Protein AF-0000000085159527 (afdb_homodimer)

Structure (mmCIF, N/CA/C/O backbone):
data_AF-0000000085159527-model_v1
#
loop_
_entity.id
_entity.type
_entity.pdbx_description
1 polymer Antitoxin
#
loop_
_atom_site.group_PDB
_atom_site.id
_atom_site.type_symbol
_atom_site.label_atom_id
_atom_site.label_alt_id
_atom_site.label_comp_id
_atom_site.label_asym_id
_atom_site.label_entity_id
_atom_site.label_seq_id
_atom_site.pdbx_PDB_ins_code
_atom_site.Cartn_x
_atom_site.Cartn_y
_atom_site.Cartn_z
_atom_site.occupancy
_atom_site.B_iso_or_equiv
_atom_site.auth_seq_id
_atom_site.auth_comp_id
_atom_site.auth_asym_id
_atom_site.auth_atom_id
_atom_site.pdbx_PDB_model_num
ATOM 1 N N . MET A 1 1 ? 12.688 -4.641 10.062 1 70.38 1 MET A N 1
ATOM 2 C CA . MET A 1 1 ? 13.203 -4.75 8.703 1 70.38 1 MET A CA 1
ATOM 3 C C . MET A 1 1 ? 12.086 -5.102 7.723 1 70.38 1 MET A C 1
ATOM 5 O O . MET A 1 1 ? 11.117 -5.77 8.086 1 70.38 1 MET A O 1
ATOM 9 N N . PRO A 1 2 ? 12.141 -4.465 6.488 1 82.06 2 PRO A N 1
ATOM 10 C CA . PRO A 1 2 ? 11.07 -4.785 5.547 1 82.06 2 PRO A CA 1
ATOM 11 C C . PRO A 1 2 ? 11.078 -6.25 5.113 1 82.06 2 PRO A C 1
ATOM 13 O O . PRO A 1 2 ? 12.156 -6.848 4.977 1 82.06 2 PRO A O 1
ATOM 16 N N . THR A 1 3 ? 10.023 -6.906 5.113 1 95.38 3 THR A N 1
ATOM 17 C CA . THR A 1 3 ? 9.883 -8.273 4.629 1 95.38 3 THR A CA 1
ATOM 18 C C . THR A 1 3 ? 9.922 -8.312 3.105 1 95.38 3 THR A C 1
ATOM 20 O O . THR A 1 3 ? 9.117 -7.656 2.441 1 95.38 3 THR A O 1
ATOM 23 N N . ILE A 1 4 ? 10.93 -9.117 2.592 1 98.19 4 ILE A N 1
ATOM 24 C CA . ILE A 1 4 ? 11.109 -9.219 1.147 1 98.19 4 ILE A CA 1
ATOM 25 C C . ILE A 1 4 ? 10.906 -10.664 0.702 1 98.19 4 ILE A C 1
ATOM 27 O O . ILE A 1 4 ? 11.445 -11.594 1.311 1 98.19 4 ILE A O 1
ATOM 31 N N . ARG A 1 5 ? 10.148 -10.867 -0.394 1 98.25 5 ARG A N 1
ATOM 32 C CA . ARG A 1 5 ? 9.867 -12.188 -0.935 1 98.25 5 ARG A CA 1
ATOM 33 C C . ARG A 1 5 ? 9.883 -12.172 -2.459 1 98.25 5 ARG A C 1
ATOM 35 O O . ARG A 1 5 ? 9.484 -11.188 -3.08 1 98.25 5 ARG A O 1
ATOM 42 N N . PRO A 1 6 ? 10.297 -13.273 -3.086 1 98.5 6 PRO A N 1
ATOM 43 C CA . PRO A 1 6 ? 10.219 -13.336 -4.547 1 98.5 6 PRO A CA 1
ATOM 44 C C . PRO A 1 6 ? 8.789 -13.461 -5.062 1 98.5 6 PRO A C 1
ATOM 46 O O . PRO A 1 6 ? 7.906 -13.93 -4.34 1 98.5 6 PRO A O 1
ATOM 49 N N . SER A 1 7 ? 8.594 -13.023 -6.242 1 98.5 7 SER A N 1
ATOM 50 C CA . SER A 1 7 ? 7.273 -13.125 -6.863 1 98.5 7 SER A CA 1
ATOM 51 C C . SER A 1 7 ? 6.785 -14.57 -6.895 1 98.5 7 SER A C 1
ATOM 53 O O . SER A 1 7 ? 5.586 -14.82 -6.762 1 98.5 7 SER A O 1
ATOM 55 N N . ALA A 1 8 ? 7.715 -15.539 -7.102 1 98 8 ALA A N 1
ATOM 56 C CA . ALA A 1 8 ? 7.355 -16.953 -7.066 1 98 8 ALA A CA 1
ATOM 57 C C . ALA A 1 8 ? 6.754 -17.328 -5.715 1 98 8 ALA A C 1
ATOM 59 O O . ALA A 1 8 ? 5.812 -18.125 -5.648 1 98 8 ALA A O 1
ATOM 60 N N . ASP A 1 9 ? 7.254 -16.812 -4.738 1 98.19 9 ASP A N 1
ATOM 61 C CA . ASP A 1 9 ? 6.742 -17.109 -3.404 1 98.19 9 ASP A CA 1
ATOM 62 C C . ASP A 1 9 ? 5.312 -16.578 -3.238 1 98.19 9 ASP A C 1
ATOM 64 O O . ASP A 1 9 ? 4.465 -17.266 -2.654 1 98.19 9 ASP A O 1
ATOM 68 N N . LEU A 1 10 ? 4.969 -15.406 -3.713 1 98.12 10 LEU A N 1
ATOM 69 C CA . LEU A 1 10 ? 3.617 -14.859 -3.676 1 98.12 10 LEU A CA 1
ATOM 70 C C . LEU A 1 10 ? 2.645 -15.758 -4.43 1 98.12 10 LEU A C 1
ATOM 72 O O . LEU A 1 10 ? 1.532 -16.016 -3.959 1 98.12 10 LEU A O 1
ATOM 76 N N . ARG A 1 11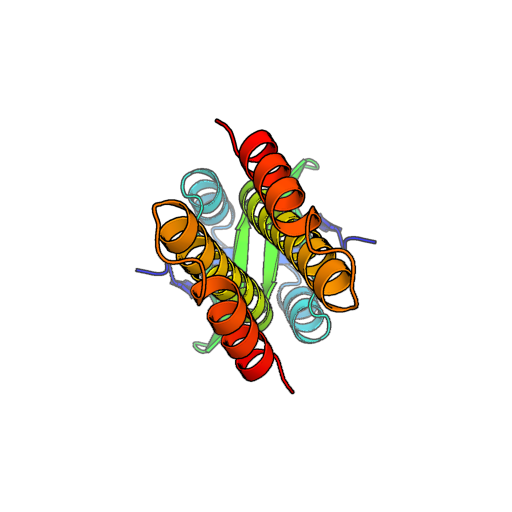 ? 3.168 -16.266 -5.539 1 96.88 11 ARG A N 1
ATOM 77 C CA . ARG A 1 11 ? 2.307 -17.078 -6.391 1 96.88 11 ARG A CA 1
ATOM 78 C C . ARG A 1 11 ? 2.07 -18.453 -5.773 1 96.88 11 ARG A C 1
ATOM 80 O O . ARG A 1 11 ? 0.952 -18.969 -5.805 1 96.88 11 ARG A O 1
ATOM 87 N N . ASN A 1 12 ? 3.062 -18.922 -5.098 1 97.19 12 ASN A N 1
ATOM 88 C CA . ASN A 1 12 ? 2.998 -20.297 -4.617 1 97.19 12 ASN A CA 1
ATOM 89 C C . ASN A 1 12 ? 2.58 -20.359 -3.15 1 97.19 12 ASN A C 1
ATOM 91 O O . ASN A 1 12 ? 2.104 -21.391 -2.678 1 97.19 12 ASN A O 1
ATOM 95 N N . ASN A 1 13 ? 2.779 -19.281 -2.441 1 97.81 13 ASN A N 1
ATOM 96 C CA . ASN A 1 13 ? 2.496 -19.25 -1.011 1 97.81 13 ASN A CA 1
ATOM 97 C C . ASN A 1 13 ? 1.629 -18.062 -0.63 1 97.81 13 ASN A C 1
ATOM 99 O O . ASN A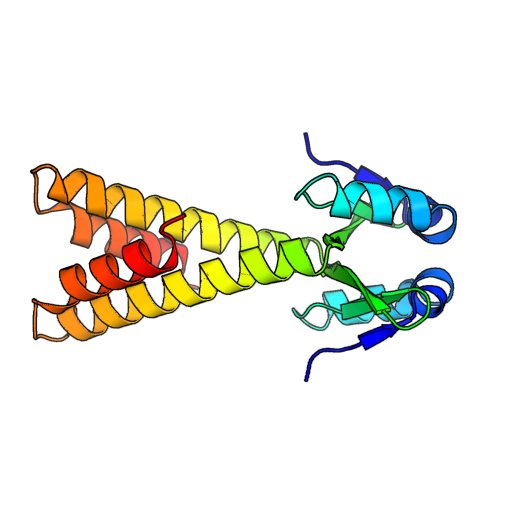 1 13 ? 1.896 -17.391 0.367 1 97.81 13 ASN A O 1
ATOM 103 N N . TYR A 1 14 ? 0.672 -17.812 -1.432 1 98.38 14 TYR A N 1
ATOM 104 C CA . TYR A 1 14 ? -0.224 -16.672 -1.252 1 98.38 14 TYR A CA 1
ATOM 105 C C . TYR A 1 14 ? -0.776 -16.625 0.168 1 98.38 14 TYR A C 1
ATOM 107 O O . TYR A 1 14 ? -0.786 -15.57 0.807 1 98.38 14 TYR A O 1
ATOM 115 N N . ASN A 1 15 ? -1.203 -17.703 0.698 1 98.12 15 ASN A N 1
ATOM 116 C CA . ASN A 1 15 ? -1.865 -17.766 1.996 1 98.12 15 ASN A CA 1
ATOM 117 C C . ASN A 1 15 ? -0.942 -17.297 3.117 1 98.12 15 ASN A C 1
ATOM 119 O O . ASN A 1 15 ? -1.373 -16.594 4.027 1 98.12 15 ASN A O 1
ATOM 123 N N . GLU A 1 16 ? 0.262 -17.75 3.055 1 97.94 16 GLU A N 1
ATOM 124 C CA . GLU A 1 16 ? 1.238 -17.359 4.066 1 97.94 16 GLU A CA 1
ATOM 125 C C . GLU A 1 16 ? 1.488 -15.852 4.035 1 97.94 16 GLU A C 1
ATOM 127 O O . GLU A 1 16 ? 1.533 -15.203 5.082 1 97.94 16 GLU A O 1
ATOM 132 N N . ILE A 1 17 ? 1.628 -15.312 2.883 1 97.94 17 ILE A N 1
ATOM 133 C CA . ILE A 1 17 ? 1.887 -13.883 2.711 1 97.94 17 ILE A CA 1
ATOM 134 C C . ILE A 1 17 ? 0.655 -13.086 3.127 1 97.94 17 ILE A C 1
ATOM 136 O O . ILE A 1 17 ? 0.773 -12.062 3.803 1 97.94 17 ILE A O 1
ATOM 140 N N . SER A 1 18 ? -0.494 -13.562 2.705 1 98.25 18 SER A N 1
ATOM 141 C CA . SER A 1 18 ? -1.749 -12.945 3.129 1 98.25 18 SER A CA 1
ATOM 142 C C . SER A 1 18 ? -1.859 -12.906 4.648 1 98.25 18 SER A C 1
ATOM 144 O O . SER A 1 18 ? -2.158 -11.859 5.227 1 98.25 18 SER A O 1
ATOM 146 N N . GLU A 1 19 ? -1.639 -14.047 5.32 1 97.81 19 GLU A N 1
ATOM 147 C CA . GLU A 1 19 ? -1.71 -14.125 6.777 1 97.81 19 GLU A CA 1
ATOM 148 C C . GLU A 1 19 ? -0.741 -13.141 7.43 1 97.81 19 GLU A C 1
ATOM 150 O O . GLU A 1 19 ? -1.089 -12.477 8.406 1 97.81 19 GLU A O 1
ATOM 155 N N . PHE A 1 20 ? 0.46 -13.117 6.887 1 97.69 20 PHE A N 1
ATOM 156 C CA . PHE A 1 20 ? 1.463 -12.18 7.383 1 97.69 20 PHE A CA 1
ATOM 157 C C . PHE A 1 20 ? 0.948 -10.75 7.324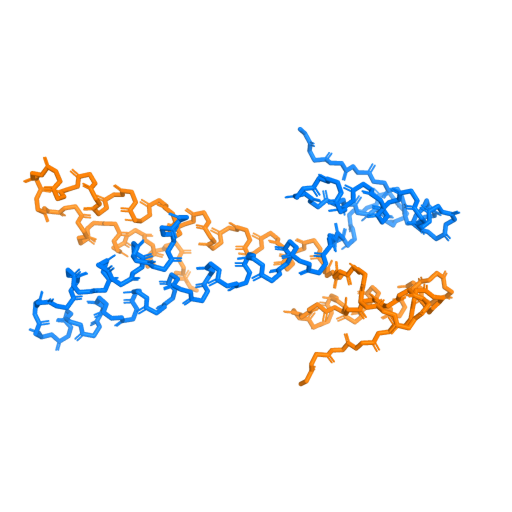 1 97.69 20 PHE A C 1
ATOM 159 O O . PHE A 1 20 ? 1.022 -10.016 8.312 1 97.69 20 PHE A O 1
ATOM 166 N N . CYS A 1 21 ? 0.376 -10.32 6.215 1 97.69 21 CYS A N 1
ATOM 167 C CA . CYS A 1 21 ? -0.091 -8.961 5.984 1 97.69 21 CYS A CA 1
ATOM 168 C C . CYS A 1 21 ? -1.235 -8.609 6.926 1 97.69 21 CYS A C 1
ATOM 170 O O . CYS A 1 21 ? -1.384 -7.449 7.324 1 97.69 21 CYS A O 1
ATOM 172 N N . HIS A 1 22 ? -2.02 -9.562 7.293 1 97.31 22 HIS A N 1
ATOM 173 C CA . HIS A 1 22 ? -3.145 -9.312 8.188 1 97.31 22 HIS A CA 1
ATOM 174 C C . HIS A 1 22 ? -2.699 -9.305 9.648 1 97.31 22 HIS A C 1
ATOM 176 O O . HIS A 1 22 ? -3.338 -8.68 10.492 1 97.31 22 HIS A O 1
ATOM 182 N N . THR A 1 23 ? -1.636 -10.094 9.836 1 96.75 23 THR A N 1
ATOM 183 C CA . THR A 1 23 ? -1.132 -10.188 11.203 1 96.75 23 THR A CA 1
ATOM 184 C C . THR A 1 23 ? -0.304 -8.953 11.562 1 96.75 23 THR A C 1
ATOM 186 O O . THR A 1 23 ? -0.428 -8.422 12.664 1 96.75 23 THR A O 1
ATOM 189 N N . TYR A 1 24 ? 0.506 -8.641 10.398 1 92.25 24 TYR A N 1
ATOM 190 C CA . TYR A 1 24 ? 1.39 -7.5 10.625 1 92.25 24 TYR A CA 1
ATOM 191 C C . TYR A 1 24 ? 0.99 -6.32 9.75 1 92.25 24 TYR A C 1
ATOM 193 O O . TYR A 1 24 ? 0.657 -6.496 8.57 1 92.25 24 TYR A O 1
ATOM 201 N N . ALA A 1 25 ? 0.732 -5.18 10.328 1 89.56 25 ALA A N 1
ATOM 202 C CA . ALA A 1 25 ? 0.348 -3.979 9.594 1 89.56 25 ALA A CA 1
ATOM 203 C C . ALA A 1 25 ? 1.54 -3.391 8.844 1 89.56 25 ALA A C 1
ATOM 205 O O . ALA A 1 25 ? 1.794 -2.186 8.914 1 89.56 25 ALA A O 1
ATOM 206 N N . GLU A 1 26 ? 2.266 -4.277 8.125 1 93.38 26 GLU A N 1
ATOM 207 C CA . GLU A 1 26 ? 3.443 -3.912 7.34 1 93.38 26 GLU A CA 1
ATOM 208 C C . GLU A 1 26 ? 3.379 -4.504 5.934 1 93.38 26 GLU A C 1
ATOM 210 O O . GLU A 1 26 ? 2.768 -5.555 5.727 1 93.38 26 GLU A O 1
ATOM 215 N N . PRO A 1 27 ? 4.047 -3.865 5.016 1 97.5 27 PRO A N 1
ATOM 216 C CA . PRO A 1 27 ? 4.047 -4.414 3.656 1 97.5 27 PRO A CA 1
ATOM 217 C C . PRO A 1 27 ? 5.07 -5.531 3.469 1 97.5 27 PRO A C 1
ATOM 219 O O . PRO A 1 27 ? 6.066 -5.59 4.199 1 97.5 27 PRO A O 1
ATOM 222 N N . VAL A 1 28 ? 4.754 -6.398 2.592 1 98.5 28 VAL A N 1
ATOM 223 C CA . VAL A 1 28 ? 5.723 -7.344 2.047 1 98.5 28 VAL A CA 1
ATOM 224 C C . VAL A 1 28 ? 6.172 -6.887 0.659 1 98.5 28 VAL A C 1
ATOM 226 O O . VAL A 1 28 ? 5.34 -6.617 -0.209 1 98.5 28 VAL A O 1
ATOM 229 N N . PHE A 1 29 ? 7.445 -6.793 0.497 1 98.81 29 PHE A N 1
ATOM 230 C CA . PHE A 1 29 ? 7.98 -6.387 -0.798 1 98.81 29 PHE A CA 1
ATOM 231 C C . PHE A 1 29 ? 8.281 -7.605 -1.665 1 98.81 29 PHE A C 1
ATOM 233 O O . PHE A 1 29 ? 8.969 -8.531 -1.229 1 98.81 29 PHE A O 1
ATOM 240 N N . ILE A 1 30 ? 7.801 -7.496 -2.816 1 98.81 30 ILE A N 1
ATOM 241 C CA . ILE A 1 30 ? 7.898 -8.625 -3.736 1 98.81 30 ILE A CA 1
ATOM 242 C C . ILE A 1 30 ? 8.93 -8.32 -4.82 1 98.81 30 ILE A C 1
ATOM 244 O O . ILE A 1 30 ? 8.906 -7.238 -5.418 1 98.81 30 ILE A O 1
ATOM 248 N N . THR A 1 31 ? 9.82 -9.25 -5.062 1 98.81 31 THR A N 1
ATOM 249 C CA . THR A 1 31 ? 10.805 -9.094 -6.125 1 98.81 31 THR A CA 1
ATOM 250 C C . THR A 1 31 ? 10.414 -9.922 -7.348 1 98.81 31 THR A C 1
ATOM 252 O O . THR A 1 31 ? 9.742 -10.945 -7.219 1 98.81 31 THR A O 1
ATOM 255 N N . LYS A 1 32 ? 10.812 -9.438 -8.461 1 98.12 32 LYS A N 1
ATOM 256 C CA . LYS A 1 32 ? 10.719 -10.148 -9.734 1 98.12 32 LYS A CA 1
ATOM 257 C C . LYS A 1 32 ? 12.086 -10.289 -10.391 1 98.12 32 LYS A C 1
ATOM 259 O O . LYS A 1 32 ? 12.766 -9.289 -10.625 1 98.12 32 LYS A O 1
ATOM 264 N N . ASN A 1 33 ? 12.406 -11.555 -10.539 1 96.69 33 ASN A N 1
ATOM 265 C CA . ASN A 1 33 ? 13.719 -11.828 -11.125 1 96.69 33 ASN A CA 1
ATOM 266 C C . ASN A 1 33 ? 14.828 -11.102 -10.375 1 96.69 33 ASN A C 1
ATOM 268 O O . ASN A 1 33 ? 15.719 -10.516 -10.992 1 96.69 33 ASN A O 1
ATOM 272 N N . GLY A 1 34 ? 14.625 -10.945 -9.031 1 96.81 34 GLY A N 1
ATOM 273 C CA . GLY A 1 34 ? 15.664 -10.414 -8.164 1 96.81 34 GLY A CA 1
ATOM 274 C C . GLY A 1 34 ? 15.586 -8.914 -7.984 1 96.81 34 GLY A C 1
ATOM 275 O O . GLY A 1 34 ? 16.375 -8.328 -7.242 1 96.81 34 GLY A O 1
ATOM 276 N N . GLN A 1 35 ? 14.648 -8.258 -8.656 1 97.88 35 GLN A N 1
ATOM 277 C CA . GLN A 1 35 ? 14.484 -6.812 -8.555 1 97.88 35 GLN A CA 1
ATOM 278 C C . GLN A 1 35 ? 13.164 -6.453 -7.887 1 97.88 35 GLN A C 1
ATOM 280 O O . GLN A 1 35 ? 12.148 -7.113 -8.117 1 97.88 35 GLN A O 1
ATOM 285 N N . GLY A 1 36 ? 13.164 -5.391 -7.109 1 98.62 36 GLY A N 1
ATOM 286 C CA . GLY A 1 36 ? 11.93 -4.93 -6.496 1 98.62 36 GLY A CA 1
ATOM 287 C C . GLY A 1 36 ? 10.82 -4.676 -7.5 1 98.62 36 GLY A C 1
ATOM 288 O O . GLY A 1 36 ? 11.062 -4.117 -8.57 1 98.62 36 GLY A O 1
ATOM 289 N N . ASP A 1 37 ? 9.648 -5.117 -7.117 1 98.69 37 ASP A N 1
ATOM 290 C CA . ASP A 1 37 ? 8.562 -5.008 -8.086 1 98.69 37 ASP A CA 1
ATOM 291 C C . ASP A 1 37 ? 7.305 -4.445 -7.43 1 98.69 37 ASP A C 1
ATOM 293 O O . ASP A 1 37 ? 6.953 -3.281 -7.641 1 98.69 37 ASP A O 1
ATOM 297 N N . LEU A 1 38 ? 6.707 -5.172 -6.477 1 98.75 38 LEU A N 1
ATOM 298 C CA . LEU A 1 38 ? 5.43 -4.781 -5.891 1 98.75 38 LEU A CA 1
ATOM 299 C C . LEU A 1 38 ? 5.531 -4.691 -4.375 1 98.75 38 LEU A C 1
ATOM 301 O O . LEU A 1 38 ? 6.441 -5.262 -3.771 1 98.75 38 LEU A O 1
ATOM 305 N N . ALA A 1 39 ? 4.707 -3.934 -3.77 1 98.69 39 ALA A N 1
ATOM 306 C CA . ALA A 1 39 ? 4.391 -3.939 -2.342 1 98.69 39 ALA A CA 1
ATOM 307 C C . ALA A 1 39 ? 2.992 -4.496 -2.092 1 98.69 39 ALA A C 1
ATOM 309 O O . ALA A 1 39 ? 2.037 -4.125 -2.773 1 98.69 39 ALA A O 1
ATOM 310 N N . VAL A 1 40 ? 2.943 -5.391 -1.138 1 98.62 40 VAL A N 1
ATOM 311 C CA . VAL A 1 40 ? 1.691 -6.07 -0.822 1 98.62 40 VAL A CA 1
ATOM 312 C C . VAL A 1 40 ? 1.371 -5.898 0.662 1 98.62 40 VAL A C 1
ATOM 314 O O . VAL A 1 40 ? 2.258 -6.008 1.512 1 98.62 40 VAL A O 1
ATOM 317 N N . MET A 1 41 ? 0.092 -5.574 0.917 1 98.31 41 MET A N 1
ATOM 318 C CA . MET A 1 41 ? -0.373 -5.438 2.295 1 98.31 41 MET A CA 1
ATOM 319 C C . MET A 1 41 ? -1.862 -5.746 2.4 1 98.31 41 MET A C 1
ATOM 321 O O . MET A 1 41 ? -2.549 -5.867 1.385 1 98.31 41 MET A O 1
ATOM 325 N N . SER A 1 42 ? -2.35 -5.879 3.598 1 98.62 42 SER A N 1
ATOM 326 C CA . SER A 1 42 ? -3.787 -6.09 3.725 1 98.62 42 SER A CA 1
ATOM 327 C C . SER A 1 42 ? -4.57 -4.867 3.258 1 98.62 42 SER A C 1
ATOM 329 O O . SER A 1 42 ? -4.082 -3.74 3.352 1 98.62 42 SER A O 1
ATOM 331 N N . ILE A 1 43 ? -5.723 -5.031 2.816 1 98.06 43 ILE A N 1
ATOM 332 C CA . ILE A 1 43 ? -6.59 -3.922 2.424 1 98.06 43 ILE A CA 1
ATOM 333 C C . ILE A 1 43 ? -6.832 -3.008 3.623 1 98.06 43 ILE A C 1
ATOM 335 O O . ILE A 1 43 ? -6.844 -1.782 3.484 1 98.06 43 ILE A O 1
ATOM 339 N N . GLU A 1 44 ? -6.973 -3.584 4.75 1 96.62 44 GLU A N 1
ATOM 340 C CA . GLU A 1 44 ? -7.188 -2.811 5.969 1 96.62 44 GLU A CA 1
ATOM 341 C C . GLU A 1 44 ? -6.023 -1.861 6.234 1 96.62 44 GLU A C 1
ATOM 343 O O . GLU A 1 44 ? -6.23 -0.688 6.555 1 96.62 44 GLU A O 1
ATOM 348 N N . THR A 1 45 ? -4.82 -2.402 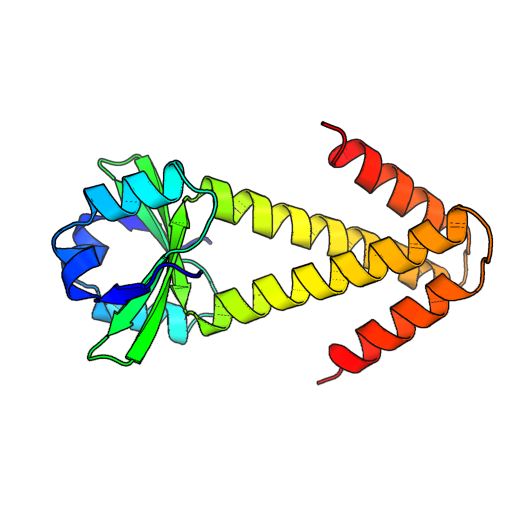6.094 1 96.31 45 THR A N 1
ATOM 349 C CA . THR A 1 45 ? -3.627 -1.59 6.309 1 96.31 45 THR A CA 1
ATOM 350 C C . THR A 1 45 ? -3.557 -0.451 5.297 1 96.31 45 THR A C 1
ATOM 352 O O . THR A 1 45 ? -3.262 0.69 5.656 1 96.31 45 THR A O 1
ATOM 355 N N . TYR A 1 46 ? -3.869 -0.785 4.078 1 96.88 46 TYR A N 1
ATOM 356 C CA . TYR A 1 46 ? -3.861 0.231 3.029 1 96.88 46 TYR A CA 1
ATOM 357 C C . TYR A 1 46 ? -4.875 1.33 3.326 1 96.88 46 TYR A C 1
ATOM 359 O O . TYR A 1 46 ? -4.57 2.518 3.189 1 96.88 46 TYR A O 1
ATOM 367 N N . GLU A 1 47 ? -6.031 0.967 3.674 1 94.75 47 GLU A N 1
ATOM 368 C CA . GLU A 1 47 ? -7.09 1.932 3.957 1 94.75 47 GLU A CA 1
ATOM 369 C C . GLU A 1 47 ? -6.707 2.844 5.117 1 94.75 47 GLU A C 1
ATOM 371 O O . GLU A 1 47 ? -7.02 4.035 5.105 1 94.75 47 GLU A O 1
ATOM 376 N N . LEU A 1 48 ? -6.086 2.26 6.078 1 92.44 48 LEU A N 1
ATOM 377 C CA . LEU A 1 48 ? -5.605 3.061 7.195 1 92.44 48 LEU A CA 1
ATOM 378 C C . LEU A 1 48 ? -4.59 4.098 6.727 1 92.44 48 LEU A C 1
ATOM 380 O O . LEU A 1 48 ? -4.688 5.273 7.09 1 92.44 48 LEU A O 1
ATOM 384 N N . LEU A 1 49 ? -3.697 3.656 5.898 1 92.44 49 LEU A N 1
ATOM 385 C CA . LEU A 1 49 ? -2.674 4.551 5.367 1 92.44 49 LEU A CA 1
ATOM 386 C C . LEU A 1 49 ? -3.297 5.641 4.504 1 92.44 49 LEU A C 1
ATOM 388 O O . LEU A 1 49 ? -2.984 6.82 4.668 1 92.44 49 LEU A O 1
ATOM 392 N N . ALA A 1 50 ? -4.125 5.254 3.617 1 92.19 50 ALA A N 1
ATOM 393 C CA . ALA A 1 50 ? -4.793 6.188 2.715 1 92.19 50 ALA A CA 1
ATOM 394 C C . ALA A 1 50 ? -5.645 7.188 3.49 1 92.19 50 ALA A C 1
ATOM 396 O O . ALA A 1 50 ? -5.68 8.375 3.156 1 92.19 50 ALA A O 1
ATOM 397 N N . GLY A 1 51 ? -6.293 6.68 4.484 1 91.12 51 GLY A N 1
ATOM 398 C CA . GLY A 1 51 ? -7.098 7.543 5.328 1 91.12 51 GLY A CA 1
ATOM 399 C C . GLY A 1 51 ? -6.277 8.586 6.07 1 91.12 51 GLY A C 1
ATOM 400 O O . GLY A 1 51 ? -6.676 9.75 6.16 1 91.12 51 GLY A O 1
ATOM 401 N N . LYS A 1 52 ? -5.223 8.141 6.621 1 88.31 52 LYS A N 1
ATOM 402 C CA . LYS A 1 52 ? -4.316 9.062 7.301 1 88.31 52 LYS A CA 1
ATOM 403 C C . LYS A 1 52 ? -3.816 10.141 6.352 1 88.31 52 LYS A C 1
ATOM 405 O O . LYS A 1 52 ? -3.783 11.32 6.711 1 88.31 52 LYS A O 1
ATOM 410 N N . LEU A 1 53 ? -3.461 9.781 5.211 1 91 53 LEU A N 1
ATOM 411 C CA . LEU A 1 53 ? -2.969 10.727 4.219 1 91 53 LEU A CA 1
ATOM 412 C C . LEU A 1 53 ? -4.043 11.75 3.863 1 91 53 LEU A C 1
ATOM 414 O O . LEU A 1 53 ? -3.758 12.945 3.752 1 91 53 LEU A O 1
ATOM 418 N N . GLU A 1 54 ? -5.203 11.242 3.645 1 88.31 54 GLU A N 1
ATOM 419 C CA . GLU A 1 54 ? -6.316 12.133 3.332 1 88.31 54 GLU A CA 1
ATOM 420 C C . GLU A 1 54 ? -6.562 13.125 4.461 1 88.31 54 GLU A C 1
ATOM 422 O O . GLU A 1 54 ? -6.812 14.305 4.207 1 88.31 54 GLU A O 1
ATOM 427 N N . LEU A 1 55 ? -6.527 12.656 5.625 1 83.5 55 LEU A N 1
ATOM 428 C CA . LEU A 1 55 ? -6.703 13.516 6.789 1 83.5 55 LEU A CA 1
ATOM 429 C C . LEU A 1 55 ? -5.637 14.609 6.82 1 83.5 55 LEU A C 1
ATOM 431 O O . LEU A 1 55 ? -5.949 15.781 7.023 1 83.5 55 LEU A O 1
ATOM 435 N N . TYR A 1 56 ? -4.438 14.195 6.551 1 82.5 56 TYR A N 1
ATOM 436 C CA . TYR A 1 56 ? -3.332 15.148 6.574 1 82.5 56 TYR A CA 1
ATOM 437 C C . TYR A 1 56 ? -3.463 16.172 5.449 1 82.5 56 TYR A C 1
ATOM 439 O O . TYR A 1 56 ? -3.135 17.344 5.629 1 82.5 56 TYR A O 1
ATOM 447 N N . ARG A 1 57 ? -3.924 15.727 4.355 1 84.5 57 ARG A N 1
ATOM 448 C CA . ARG A 1 57 ? -4.141 16.625 3.227 1 84.5 57 ARG A CA 1
ATOM 449 C C . ARG A 1 57 ? -5.211 17.672 3.555 1 84.5 57 ARG A C 1
ATOM 451 O O . ARG A 1 57 ? -5.047 18.844 3.25 1 84.5 57 ARG A O 1
ATOM 458 N N . LEU A 1 58 ? -6.246 17.219 4.16 1 78.5 58 LEU A N 1
ATOM 459 C CA . LEU A 1 58 ? -7.328 18.109 4.551 1 78.5 58 LEU A CA 1
ATOM 460 C C . LEU A 1 58 ? -6.848 19.125 5.578 1 78.5 58 LEU A C 1
ATOM 462 O O . LEU A 1 58 ? -7.207 20.312 5.508 1 78.5 58 LEU A O 1
ATOM 466 N N . LEU A 1 59 ? -6.027 18.656 6.391 1 73.06 59 LEU A N 1
ATOM 467 C CA . LEU A 1 59 ? -5.445 19.531 7.406 1 73.06 59 LEU A CA 1
ATOM 468 C C . LEU A 1 59 ? -4.547 20.578 6.77 1 73.06 59 LEU A C 1
ATOM 470 O O . LEU A 1 59 ? -4.578 21.75 7.156 1 73.06 59 LEU A O 1
ATOM 474 N N . ASP A 1 60 ? -3.779 20.203 5.891 1 72.56 60 ASP A N 1
ATOM 475 C CA . ASP A 1 60 ? -2.865 21.094 5.176 1 72.56 60 ASP A CA 1
ATOM 476 C C . ASP A 1 60 ? -3.633 22.156 4.391 1 72.56 60 ASP A C 1
ATOM 478 O O . ASP A 1 60 ? -3.277 23.328 4.418 1 72.56 60 ASP A O 1
ATOM 482 N N . GLU A 1 61 ? -4.656 21.672 3.705 1 74.38 61 GLU A N 1
ATOM 483 C CA . GLU A 1 61 ? -5.496 22.594 2.938 1 74.38 61 GLU A CA 1
ATOM 484 C C . GLU A 1 61 ? -6.176 23.609 3.848 1 74.38 61 GLU A C 1
ATOM 486 O O . GLU A 1 61 ? -6.32 24.781 3.484 1 74.38 61 GLU A O 1
ATOM 491 N N . GLY A 1 62 ? -6.629 23.141 4.895 1 66.31 62 GLY A N 1
ATOM 492 C CA . GLY A 1 62 ? -7.227 24.047 5.875 1 66.31 62 GLY A CA 1
ATOM 493 C C . GLY A 1 62 ? -6.258 25.078 6.414 1 66.31 62 GLY A C 1
ATOM 494 O O . GLY A 1 62 ? -6.613 26.234 6.578 1 66.31 62 GLY A O 1
ATOM 495 N N . LEU A 1 63 ? -5.074 24.688 6.543 1 63.5 63 LEU A N 1
ATOM 496 C CA . LEU A 1 63 ? -4.043 25.578 7.055 1 63.5 63 LEU A CA 1
ATOM 497 C C . LEU A 1 63 ? -3.645 26.609 5.996 1 63.5 63 LEU A C 1
ATOM 499 O O . LEU A 1 63 ? -3.408 27.781 6.32 1 63.5 63 LEU A O 1
ATOM 503 N N . HIS A 1 64 ? -3.494 26.234 4.758 1 64.12 64 HIS A N 1
ATOM 504 C CA . HIS A 1 64 ? -3.094 27.125 3.672 1 64.12 64 HIS A CA 1
ATOM 505 C C . HIS A 1 64 ? -4.234 28.062 3.271 1 64.12 64 HIS A C 1
ATOM 507 O O . HIS A 1 64 ? -3.996 29.188 2.836 1 64.12 64 HIS A O 1
ATOM 513 N N . ALA A 1 65 ? -5.344 27.516 3.234 1 59.53 65 ALA A N 1
ATOM 514 C CA . ALA A 1 65 ? -6.465 28.422 2.975 1 59.53 65 ALA A CA 1
ATOM 515 C C . ALA A 1 65 ? -6.461 29.594 3.953 1 59.53 65 ALA A C 1
ATOM 517 O O . ALA A 1 65 ? -6.801 30.719 3.584 1 59.53 65 ALA A O 1
ATOM 518 N N . HIS A 1 66 ? -5.914 29.297 5.113 1 54.81 66 HIS A N 1
ATOM 519 C CA . HIS A 1 66 ? -5.809 30.344 6.113 1 54.81 66 HIS A CA 1
ATOM 520 C C . HIS A 1 66 ? -4.68 31.312 5.777 1 54.81 66 HIS A C 1
ATOM 522 O O . HIS A 1 66 ? -4.77 32.5 6.062 1 54.81 66 HIS A O 1
ATOM 528 N N . GLU A 1 67 ? -3.625 30.891 5.395 1 50.22 67 GLU A N 1
ATOM 529 C CA . GLU A 1 67 ? -2.535 31.797 5.043 1 50.22 67 GLU A CA 1
ATOM 530 C C . GLU A 1 67 ? -2.963 32.781 3.951 1 50.22 67 GLU A C 1
ATOM 532 O O . GLU A 1 67 ? -2.49 33.906 3.908 1 50.22 67 GLU A O 1
ATOM 537 N N . ASN A 1 68 ? -3.688 32.219 3.1 1 48.91 68 ASN A N 1
ATOM 538 C CA . ASN A 1 68 ? -4.152 33.156 2.07 1 48.91 68 ASN A CA 1
ATOM 539 C C . ASN A 1 68 ? -5.211 34.094 2.613 1 48.91 68 ASN A C 1
ATOM 541 O O . ASN A 1 68 ? -5.875 34.812 1.844 1 48.91 68 ASN A O 1
ATOM 545 N N . GLY A 1 69 ? -5.227 34.344 4.266 1 47.88 69 GLY A N 1
ATOM 546 C CA . GLY A 1 69 ? -5.898 35.406 5 1 47.88 69 GLY A CA 1
ATOM 547 C C . GLY A 1 69 ? -6.363 34.969 6.379 1 47.88 69 GLY A C 1
ATOM 548 O O . GLY A 1 69 ? -6.277 35.75 7.336 1 47.88 69 GLY A O 1
ATOM 549 N N . ASN A 1 70 ? -7.547 34.25 6.73 1 44.38 70 ASN A N 1
ATOM 550 C CA . ASN A 1 70 ? -8.172 34.156 8.047 1 44.38 70 ASN A CA 1
ATOM 551 C C . ASN A 1 70 ? -7.449 33.156 8.93 1 44.38 70 ASN A C 1
ATOM 553 O O . ASN A 1 70 ? -7.305 31.984 8.555 1 44.38 70 ASN A O 1
ATOM 557 N N . VAL A 1 71 ? -6.457 33.438 9.867 1 45.69 71 VAL A N 1
ATOM 558 C CA . VAL A 1 71 ? -5.492 32.875 10.812 1 45.69 71 VAL A CA 1
ATOM 559 C C . VAL A 1 71 ? -6.133 31.719 11.594 1 45.69 71 VAL A C 1
ATOM 561 O O . VAL A 1 71 ? -5.453 31.016 12.328 1 45.69 71 VAL A O 1
ATOM 564 N N . LYS A 1 72 ? -7.332 31.703 12.008 1 49.25 72 LYS A N 1
ATOM 565 C CA . LYS A 1 72 ? -8.008 30.875 13.008 1 49.25 72 LYS A CA 1
ATOM 566 C C . LYS A 1 72 ? -8.016 29.406 12.594 1 49.25 72 LYS A C 1
ATOM 568 O O . LYS A 1 72 ? -8.477 28.547 13.344 1 49.25 72 LYS A O 1
ATOM 573 N N . PRO A 1 73 ? -7.832 29.078 11.391 1 49.34 73 PRO A N 1
ATOM 574 C CA . PRO A 1 73 ? -8.25 27.75 10.93 1 49.34 73 PRO A CA 1
ATOM 575 C C . PRO A 1 73 ? -7.238 26.656 11.266 1 49.34 73 PRO A C 1
ATOM 577 O O . PRO A 1 73 ? -7.582 25.469 11.273 1 49.34 73 PRO A O 1
ATOM 580 N N . SER A 1 74 ? -6.043 27.062 11.562 1 51.34 74 SER A N 1
ATOM 581 C CA . SER A 1 74 ? -5.035 26.062 11.867 1 51.34 74 SER A CA 1
ATOM 582 C C . SER A 1 74 ? -5.441 25.219 13.07 1 51.34 74 SER A C 1
ATOM 584 O O . SER A 1 74 ? -5.34 23.984 13.047 1 51.34 74 SER A O 1
ATOM 586 N N . GLU A 1 75 ? -5.863 26 14.055 1 48.34 75 GLU A N 1
ATOM 587 C CA . GLU A 1 75 ? -6.234 25.312 15.289 1 48.34 75 GLU A CA 1
ATOM 588 C C . GLU A 1 75 ? -7.402 24.359 15.055 1 48.34 75 GLU A C 1
ATOM 590 O O . GLU A 1 75 ? -7.449 23.266 15.641 1 48.34 75 GLU A O 1
ATOM 595 N N . ALA A 1 76 ? -8.281 24.844 14.242 1 51.62 76 ALA A N 1
ATOM 596 C CA . ALA A 1 76 ? -9.492 24.062 14.016 1 51.62 76 ALA A CA 1
ATOM 597 C C . ALA A 1 76 ? -9.18 22.766 13.266 1 51.62 76 ALA A C 1
ATOM 599 O O . ALA A 1 76 ? -9.742 21.719 13.555 1 51.62 76 ALA A O 1
ATOM 600 N N . VAL A 1 77 ? -8.32 22.906 12.461 1 55.28 77 VAL A N 1
ATOM 601 C CA . VAL A 1 77 ? -7.973 21.75 11.648 1 55.28 77 VAL A CA 1
ATOM 602 C C . VAL A 1 77 ? -7.266 20.703 12.516 1 55.28 77 VAL A C 1
ATOM 604 O O . VAL A 1 77 ? -7.586 19.516 12.453 1 55.28 77 VAL A O 1
ATOM 607 N N . PHE A 1 78 ? -6.445 21.234 13.375 1 52.28 78 PHE A N 1
ATOM 608 C CA . PHE A 1 78 ? -5.738 20.328 14.273 1 52.28 78 PHE A CA 1
ATOM 609 C C . PHE A 1 78 ? -6.707 19.641 15.234 1 52.28 78 PHE A C 1
ATOM 611 O O . PHE A 1 78 ? -6.562 18.453 15.531 1 52.28 78 PHE A O 1
ATOM 618 N N . SER A 1 79 ? -7.555 20.453 15.672 1 51.69 79 SER A N 1
ATOM 619 C CA . SER A 1 79 ? -8.555 19.906 16.578 1 51.69 79 SER A CA 1
ATOM 620 C C . SER A 1 79 ? -9.359 18.797 15.914 1 51.69 79 SER A C 1
ATOM 622 O O . SER A 1 79 ? -9.695 17.797 16.547 1 51.69 79 SER A O 1
ATOM 624 N N . GLN A 1 80 ? -9.648 18.906 14.75 1 50.38 80 GLN A N 1
ATOM 625 C CA . GLN A 1 80 ? -10.469 17.922 14.039 1 50.38 80 GLN A CA 1
ATOM 626 C C . GLN A 1 80 ? -9.688 16.641 13.773 1 50.38 80 GLN A C 1
ATOM 628 O O . GLN A 1 80 ? -10.234 15.539 13.883 1 50.38 80 GLN A O 1
ATOM 633 N N . ILE A 1 81 ? -8.477 16.75 13.469 1 51.06 81 ILE A N 1
ATOM 634 C CA . ILE A 1 81 ? -7.609 15.609 13.227 1 51.06 81 ILE A CA 1
ATOM 635 C C . ILE A 1 81 ? -7.402 14.836 14.523 1 51.06 81 ILE A C 1
ATOM 637 O O . ILE A 1 81 ? -7.457 13.602 14.539 1 51.06 81 ILE A O 1
ATOM 641 N N . HIS A 1 82 ? -7.156 15.523 15.586 1 48.31 82 HIS A N 1
ATOM 642 C CA . HIS A 1 82 ? -7.051 14.898 16.906 1 48.31 82 HIS A CA 1
ATOM 643 C C . HIS A 1 82 ? -8.305 14.094 17.234 1 48.31 82 HIS A C 1
ATOM 645 O O . HIS A 1 82 ? -8.211 12.992 17.781 1 48.31 82 HIS A O 1
ATOM 651 N N . LYS A 1 83 ? -9.359 14.711 16.953 1 49.44 83 LYS A N 1
ATOM 652 C CA . LYS A 1 83 ? -10.617 14.039 17.234 1 49.44 83 LYS A CA 1
ATOM 653 C C . LYS A 1 83 ? -10.758 12.758 16.422 1 49.44 83 LYS A C 1
ATOM 655 O O . LYS A 1 83 ? -11.305 11.766 16.891 1 49.44 83 LYS A O 1
ATOM 660 N N . LYS A 1 84 ? -10.352 12.805 15.281 1 45.09 84 LYS A N 1
ATOM 661 C CA . LYS A 1 84 ? -10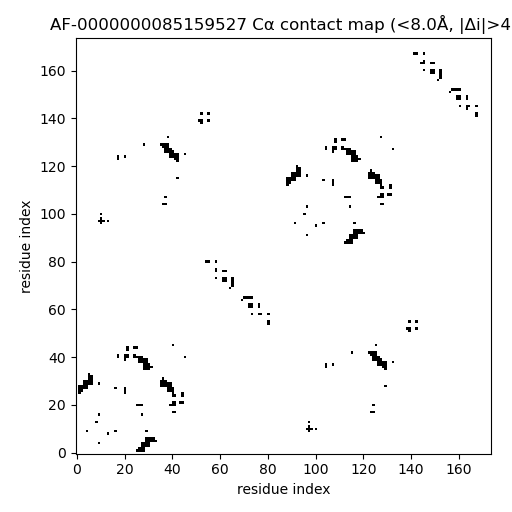.531 11.664 14.383 1 45.09 84 LYS A CA 1
ATOM 662 C C . LYS A 1 84 ? -9.492 10.586 14.656 1 45.09 84 LYS A C 1
ATOM 664 O O . LYS A 1 84 ? -9.742 9.398 14.438 1 45.09 84 LYS A O 1
ATOM 669 N N . MET A 1 85 ? -8.328 10.984 15.07 1 38.66 85 MET A N 1
ATOM 670 C CA . MET A 1 85 ? -7.273 10.039 15.422 1 38.66 85 MET A CA 1
ATOM 671 C C . MET A 1 85 ? -7.492 9.477 16.828 1 38.66 85 MET A C 1
ATOM 673 O O . MET A 1 85 ? -6.754 8.594 17.266 1 38.66 85 MET A O 1
ATOM 677 N N . LYS A 1 86 ? -8.102 10.242 17.734 1 39.88 86 LYS A N 1
ATOM 678 C CA . LYS A 1 86 ? -8.383 9.719 19.078 1 39.88 86 LYS A CA 1
ATOM 679 C C . LYS A 1 86 ? -9.047 8.344 19 1 39.88 86 LYS A C 1
ATOM 681 O O . LYS A 1 86 ? -10.078 8.188 18.344 1 39.88 86 LYS A O 1
ATOM 686 N N . TRP A 1 87 ? -8.141 7.25 19.172 1 29.5 87 TRP A N 1
ATOM 687 C CA . TRP A 1 87 ? -8.719 6.035 19.75 1 29.5 87 TRP A CA 1
ATOM 688 C C . TRP A 1 87 ? -9.672 6.367 20.891 1 29.5 87 TRP A C 1
ATOM 690 O O . TRP A 1 87 ? -9.406 7.266 21.688 1 29.5 87 TRP A O 1
ATOM 700 N N . MET B 1 1 ? -12.367 4.191 -10.523 1 70.12 1 MET B N 1
ATOM 701 C CA . MET B 1 1 ? -12.852 3.061 -9.734 1 70.12 1 MET B CA 1
ATOM 702 C C . MET B 1 1 ? -11.695 2.143 -9.344 1 70.12 1 MET B C 1
ATOM 704 O O . MET B 1 1 ? -10.711 2.029 -10.07 1 70.12 1 MET B O 1
ATOM 708 N N . PRO B 1 2 ? -11.75 1.63 -8.055 1 81.88 2 PRO B N 1
ATOM 709 C CA . PRO B 1 2 ? -10.641 0.756 -7.664 1 81.88 2 PRO B CA 1
ATOM 710 C C . PRO B 1 2 ? -10.586 -0.527 -8.492 1 81.88 2 PRO B C 1
ATOM 712 O O . PRO B 1 2 ? -11.633 -1.069 -8.867 1 81.88 2 PRO B O 1
ATOM 715 N N . THR B 1 3 ? -9.5 -0.905 -8.977 1 95.25 3 THR B N 1
ATOM 716 C CA . THR B 1 3 ? -9.289 -2.158 -9.688 1 95.25 3 THR B CA 1
ATOM 717 C C . THR B 1 3 ? -9.305 -3.342 -8.727 1 95.25 3 THR B C 1
ATOM 719 O O . THR B 1 3 ? -8.516 -3.381 -7.777 1 95.25 3 THR B O 1
ATOM 722 N N . ILE B 1 4 ? -10.273 -4.289 -9.023 1 98.19 4 ILE B N 1
ATOM 723 C CA . ILE B 1 4 ? -10.422 -5.457 -8.164 1 98.19 4 ILE B CA 1
ATOM 724 C C . ILE B 1 4 ? -10.156 -6.73 -8.969 1 98.19 4 ILE B C 1
ATOM 726 O O . ILE B 1 4 ? -10.664 -6.891 -10.078 1 98.19 4 ILE B O 1
ATOM 730 N N . ARG B 1 5 ? -9.352 -7.664 -8.391 1 98.25 5 ARG B N 1
ATOM 731 C CA . ARG B 1 5 ? -9.008 -8.922 -9.039 1 98.25 5 ARG B CA 1
ATOM 732 C C . ARG B 1 5 ? -9 -10.07 -8.039 1 98.25 5 ARG B C 1
ATOM 734 O O . ARG B 1 5 ? -8.633 -9.883 -6.875 1 98.25 5 ARG B O 1
ATOM 741 N N . PRO B 1 6 ? -9.359 -11.273 -8.469 1 98.5 6 PRO B N 1
ATOM 742 C CA . PRO B 1 6 ? -9.258 -12.422 -7.562 1 98.5 6 PRO B CA 1
ATOM 743 C C . PRO B 1 6 ? -7.812 -12.836 -7.293 1 98.5 6 PRO B C 1
ATOM 745 O O . PRO B 1 6 ? -6.926 -12.562 -8.102 1 98.5 6 PRO B O 1
ATOM 748 N N . SER B 1 7 ? -7.629 -13.445 -6.188 1 98.5 7 SER B N 1
ATOM 749 C CA . SER B 1 7 ? -6.297 -13.93 -5.836 1 98.5 7 SER B CA 1
ATOM 750 C C . SER B 1 7 ? -5.75 -14.867 -6.902 1 98.5 7 SER B C 1
ATOM 752 O O . SER B 1 7 ? -4.543 -14.883 -7.164 1 98.5 7 SER B O 1
ATOM 754 N N . ALA B 1 8 ? -6.633 -15.695 -7.527 1 98 8 ALA B N 1
ATOM 755 C CA . ALA B 1 8 ? -6.219 -16.578 -8.625 1 98 8 ALA B CA 1
ATOM 756 C C . ALA B 1 8 ? -5.625 -15.766 -9.773 1 98 8 ALA B C 1
ATOM 758 O O . ALA B 1 8 ? -4.656 -16.203 -10.406 1 98 8 ALA B O 1
ATOM 759 N N . ASP B 1 9 ? -6.16 -14.711 -10.023 1 98.12 9 ASP B N 1
ATOM 760 C CA . ASP B 1 9 ? -5.664 -13.859 -11.102 1 98.12 9 ASP B CA 1
ATOM 761 C C . ASP B 1 9 ? -4.262 -13.344 -10.789 1 98.12 9 ASP B C 1
ATOM 763 O O . ASP B 1 9 ? -3.396 -13.305 -11.672 1 98.12 9 ASP B O 1
ATOM 767 N N . LEU B 1 10 ? -3.945 -12.93 -9.578 1 98.12 10 LEU B N 1
ATOM 768 C CA . LEU B 1 10 ? -2.615 -12.5 -9.156 1 98.12 10 LEU B CA 1
ATOM 769 C C . LEU B 1 10 ? -1.599 -13.625 -9.336 1 98.12 10 LEU B C 1
ATOM 771 O O . LEU B 1 10 ? -0.485 -13.391 -9.805 1 98.12 10 LEU B O 1
ATOM 775 N N . ARG B 1 11 ? -2.09 -14.82 -9.008 1 96.81 11 ARG B N 1
ATOM 776 C CA . ARG B 1 11 ? -1.188 -15.961 -9.062 1 96.81 11 ARG B CA 1
ATOM 777 C C . ARG B 1 11 ? -0.906 -16.375 -10.5 1 96.81 11 ARG B C 1
ATOM 779 O O . ARG B 1 11 ? 0.232 -16.703 -10.852 1 96.81 11 ARG B O 1
ATOM 786 N N . ASN B 1 12 ? -1.886 -16.203 -11.312 1 97.19 12 ASN B N 1
ATOM 787 C CA . ASN B 1 12 ? -1.774 -16.719 -12.664 1 97.19 12 ASN B CA 1
ATOM 788 C C . ASN B 1 12 ? -1.379 -15.633 -13.656 1 97.19 12 ASN B C 1
ATOM 790 O O . ASN B 1 12 ? -0.873 -15.93 -14.742 1 97.19 12 ASN B O 1
ATOM 794 N N . ASN B 1 13 ? -1.64 -14.406 -13.305 1 97.81 13 ASN B N 1
ATOM 795 C CA . ASN B 1 13 ? -1.382 -13.289 -14.211 1 97.81 13 ASN B CA 1
ATOM 796 C C . ASN B 1 13 ? -0.57 -12.195 -13.531 1 97.81 13 ASN B C 1
ATOM 798 O O . ASN B 1 13 ? -0.881 -11.008 -13.68 1 97.81 13 ASN B O 1
ATOM 802 N N . TYR B 1 14 ? 0.402 -12.586 -12.805 1 98.38 14 TYR B N 1
ATOM 803 C CA . TYR B 1 14 ? 1.248 -11.68 -12.047 1 98.38 14 TYR B CA 1
ATOM 804 C C . TYR B 1 14 ? 1.773 -10.555 -12.93 1 98.38 14 TYR B C 1
ATOM 806 O O . TYR B 1 14 ? 1.731 -9.383 -12.547 1 98.38 14 TYR B O 1
ATOM 814 N N . ASN B 1 15 ? 2.227 -10.836 -14.086 1 98.19 15 ASN B N 1
ATOM 815 C CA . ASN B 1 15 ? 2.867 -9.867 -14.961 1 98.19 15 ASN B CA 1
ATOM 816 C C . ASN B 1 15 ? 1.907 -8.75 -15.352 1 98.19 15 ASN B C 1
ATOM 818 O O . ASN B 1 15 ? 2.295 -7.578 -15.398 1 98.19 15 ASN B O 1
ATOM 822 N N . GLU B 1 16 ? 0.728 -9.133 -15.672 1 97.94 16 GLU B N 1
ATOM 823 C CA . GLU B 1 16 ? -0.281 -8.148 -16.047 1 97.94 16 GLU B CA 1
ATOM 824 C C . GLU B 1 16 ? -0.587 -7.199 -14.898 1 97.94 16 GLU B C 1
ATOM 826 O O . GLU B 1 16 ? -0.674 -5.988 -15.086 1 97.94 16 GLU B O 1
ATOM 831 N N . ILE B 1 17 ? -0.725 -7.734 -13.734 1 97.94 17 ILE B N 1
ATOM 832 C CA . ILE B 1 17 ? -1.036 -6.945 -12.547 1 97.94 17 ILE B CA 1
ATOM 833 C C . ILE B 1 17 ? 0.155 -6.059 -12.188 1 97.94 17 ILE B C 1
ATOM 835 O O . ILE B 1 17 ? -0.016 -4.887 -11.852 1 97.94 17 ILE B O 1
ATOM 839 N N . SER B 1 18 ? 1.334 -6.641 -12.266 1 98.25 18 SER B N 1
ATOM 840 C CA . SER B 1 18 ? 2.555 -5.867 -12.055 1 98.25 18 SER B CA 1
ATOM 841 C C . SER B 1 18 ? 2.637 -4.688 -13.008 1 98.25 18 SER B C 1
ATOM 843 O O . SER B 1 18 ? 2.883 -3.555 -12.594 1 98.25 18 SER B O 1
ATOM 845 N N . GLU B 1 19 ? 2.438 -4.926 -14.312 1 97.88 19 GLU B N 1
ATOM 846 C CA . GLU B 1 19 ? 2.484 -3.869 -15.32 1 97.88 19 GLU B CA 1
ATOM 847 C C . GLU B 1 19 ? 1.468 -2.773 -15.016 1 97.88 19 GLU B C 1
ATOM 849 O O . GLU B 1 19 ? 1.772 -1.585 -15.141 1 97.88 19 GLU B O 1
ATOM 854 N N . PHE B 1 20 ? 0.287 -3.211 -14.664 1 97.75 20 PHE B N 1
ATOM 855 C CA . PHE B 1 20 ? -0.759 -2.264 -14.297 1 97.75 20 PHE B CA 1
ATOM 856 C C . PHE B 1 20 ? -0.296 -1.359 -13.156 1 97.75 20 PHE B C 1
ATOM 858 O O . PHE B 1 20 ? -0.413 -0.135 -13.25 1 97.75 20 PHE B O 1
ATOM 865 N N . CYS B 1 21 ? 0.273 -1.9 -12.102 1 97.69 21 CYS B N 1
ATOM 866 C CA . CYS B 1 21 ? 0.69 -1.173 -10.906 1 97.69 21 CYS B CA 1
ATOM 867 C C . CYS B 1 21 ? 1.806 -0.186 -11.227 1 97.69 21 CYS B C 1
ATOM 869 O O . CYS B 1 21 ? 1.909 0.87 -10.602 1 97.69 21 CYS B O 1
ATOM 871 N N . HIS B 1 22 ? 2.609 -0.488 -12.188 1 97.38 22 HIS B N 1
ATOM 872 C CA . HIS B 1 22 ? 3.707 0.399 -12.555 1 97.38 22 HIS B CA 1
ATOM 873 C C . HIS B 1 22 ? 3.238 1.49 -13.508 1 97.38 22 HIS B C 1
ATOM 875 O O . HIS B 1 22 ? 3.846 2.561 -13.586 1 97.38 22 HIS B O 1
ATOM 881 N N . THR B 1 23 ? 2.193 1.104 -14.25 1 96.75 23 THR B N 1
ATOM 882 C CA . THR B 1 23 ? 1.667 2.059 -15.219 1 96.75 23 THR B CA 1
ATOM 883 C C . THR B 1 23 ? 0.788 3.1 -14.523 1 96.75 23 THR B C 1
ATOM 885 O O . THR B 1 23 ? 0.87 4.289 -14.836 1 96.75 23 THR B O 1
ATOM 888 N N . TYR B 1 24 ? -0.023 2.408 -13.555 1 92.69 24 TYR B N 1
ATOM 889 C CA . TYR B 1 24 ? -0.949 3.283 -12.844 1 92.69 24 TYR B CA 1
ATOM 890 C C . TYR B 1 24 ? -0.578 3.391 -11.375 1 92.69 24 TYR B C 1
ATOM 892 O O . TYR B 1 24 ? -0.253 2.387 -10.734 1 92.69 24 TYR B O 1
ATOM 900 N N . ALA B 1 25 ? -0.382 4.562 -10.891 1 89.88 25 ALA B N 1
ATOM 901 C CA . ALA B 1 25 ? -0.027 4.781 -9.492 1 89.88 25 ALA B CA 1
ATOM 902 C C . ALA B 1 25 ? -1.226 4.543 -8.578 1 89.88 25 ALA B C 1
ATOM 904 O O . ALA B 1 25 ? -1.528 5.367 -7.711 1 89.88 25 ALA B O 1
ATOM 905 N N . GLU B 1 26 ? -1.911 3.404 -8.773 1 93.38 26 GLU B N 1
ATOM 906 C CA . GLU B 1 26 ? -3.086 2.996 -8.016 1 93.38 26 GLU B CA 1
ATOM 907 C C . GLU B 1 26 ? -2.969 1.545 -7.555 1 93.38 26 GLU B C 1
ATOM 909 O O . GLU B 1 26 ? -2.316 0.731 -8.211 1 93.38 26 GLU B O 1
ATOM 914 N N . PRO B 1 27 ? -3.643 1.229 -6.484 1 97.56 27 PRO B N 1
ATOM 915 C CA . PRO B 1 27 ? -3.59 -0.16 -6.023 1 97.56 27 PRO B CA 1
ATOM 916 C C . PRO B 1 27 ? -4.566 -1.067 -6.77 1 97.56 27 PRO B C 1
ATOM 918 O O . PRO B 1 27 ? -5.57 -0.592 -7.305 1 97.56 27 PRO B O 1
ATOM 921 N N . VAL B 1 28 ? -4.188 -2.283 -6.859 1 98.5 28 VAL B N 1
ATOM 922 C CA . VAL B 1 28 ? -5.109 -3.35 -7.238 1 98.5 28 VAL B CA 1
ATOM 923 C C . VAL B 1 28 ? -5.547 -4.121 -5.996 1 98.5 28 VAL B C 1
ATOM 925 O O . VAL B 1 28 ? -4.707 -4.57 -5.211 1 98.5 28 VAL B O 1
ATOM 928 N N . PHE B 1 29 ? -6.828 -4.242 -5.832 1 98.81 29 PHE B N 1
ATOM 929 C CA . PHE B 1 29 ? -7.355 -4.98 -4.691 1 98.81 29 PHE B CA 1
ATOM 930 C C . PHE B 1 29 ? -7.594 -6.441 -5.055 1 98.81 29 PHE B C 1
ATOM 932 O O . PHE B 1 29 ? -8.25 -6.738 -6.055 1 98.81 29 PHE B O 1
ATOM 939 N N . ILE B 1 30 ? -7.098 -7.219 -4.215 1 98.81 30 ILE B N 1
ATOM 940 C CA . ILE B 1 30 ? -7.137 -8.656 -4.477 1 98.81 30 ILE B CA 1
ATOM 941 C C . ILE B 1 30 ? -8.156 -9.312 -3.553 1 98.81 30 ILE B C 1
ATOM 943 O O . ILE B 1 30 ? -8.164 -9.07 -2.344 1 98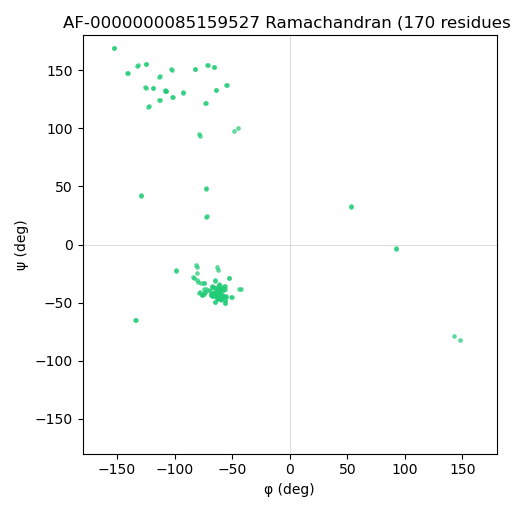.81 30 ILE B O 1
ATOM 947 N N . THR B 1 31 ? -9.008 -10.141 -4.117 1 98.75 31 THR B N 1
ATOM 948 C CA . THR B 1 31 ? -9.977 -10.891 -3.322 1 98.75 31 THR B CA 1
ATOM 949 C C . THR B 1 31 ? -9.539 -12.336 -3.15 1 98.75 31 THR B C 1
ATOM 951 O O . THR B 1 31 ? -8.828 -12.883 -4 1 98.75 31 THR B O 1
ATOM 954 N N . LYS B 1 32 ? -9.938 -12.883 -2.072 1 98.12 32 LYS B N 1
ATOM 955 C CA . LYS B 1 32 ? -9.781 -14.305 -1.781 1 98.12 32 LYS B CA 1
ATOM 956 C C . LYS B 1 32 ? -11.133 -14.953 -1.485 1 98.12 32 LYS B C 1
ATOM 958 O O . LYS B 1 32 ? -11.852 -14.516 -0.587 1 98.12 32 LYS B O 1
ATOM 963 N N . ASN B 1 33 ? -11.383 -15.8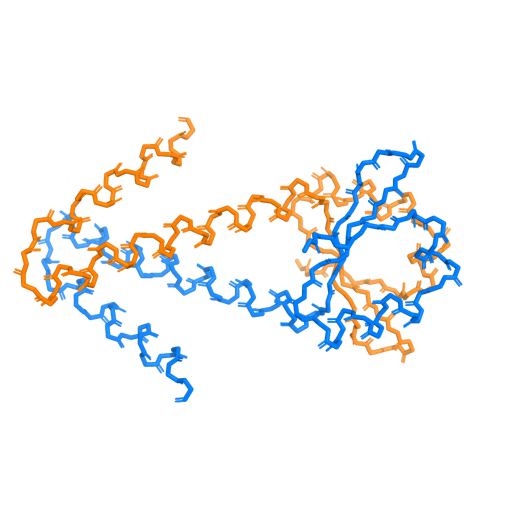91 -2.361 1 96.62 33 ASN B N 1
ATOM 964 C CA . ASN B 1 33 ? -12.672 -16.562 -2.217 1 96.62 33 ASN B CA 1
ATOM 965 C C . ASN B 1 33 ? -13.828 -15.57 -2.18 1 96.62 33 ASN B C 1
ATOM 967 O O . ASN B 1 33 ? -14.734 -15.695 -1.354 1 96.62 33 ASN B O 1
ATOM 971 N N . GLY B 1 34 ? -13.641 -14.445 -2.926 1 96.81 34 GLY B N 1
ATOM 972 C CA . GLY B 1 34 ? -14.719 -13.484 -3.105 1 96.81 34 GLY B CA 1
ATOM 973 C C . GLY B 1 34 ? -14.703 -12.367 -2.078 1 96.81 34 GLY B C 1
ATOM 974 O O . GLY B 1 34 ? -15.531 -11.461 -2.131 1 96.81 34 GLY B O 1
ATOM 975 N N . GLN B 1 35 ? -13.805 -12.414 -1.127 1 97.88 35 GLN B N 1
ATOM 976 C CA . GLN B 1 35 ? -13.703 -11.383 -0.093 1 97.88 35 GLN B CA 1
ATOM 977 C C . GLN B 1 35 ? -12.406 -10.594 -0.227 1 97.88 35 GLN B C 1
ATOM 979 O O . GLN B 1 35 ? -11.359 -11.156 -0.555 1 97.88 35 GLN B O 1
ATOM 984 N N . GLY B 1 36 ? -12.469 -9.312 0.088 1 98.62 36 GLY B N 1
ATOM 985 C CA . GLY B 1 36 ? -11.258 -8.5 0.06 1 98.62 36 GLY B CA 1
ATOM 986 C C . GLY B 1 36 ? -10.148 -9.055 0.927 1 98.62 36 GLY B C 1
ATOM 987 O O . GLY B 1 36 ? -10.391 -9.516 2.041 1 98.62 36 GLY B O 1
ATOM 988 N N . ASP B 1 37 ? -8.961 -9 0.358 1 98.69 37 ASP B N 1
ATOM 989 C CA . ASP B 1 37 ? -7.863 -9.617 1.093 1 98.69 37 ASP B CA 1
ATOM 990 C C . ASP B 1 37 ? -6.641 -8.703 1.113 1 98.69 37 ASP B C 1
ATOM 992 O O . ASP B 1 37 ? -6.34 -8.078 2.135 1 98.69 37 ASP B O 1
ATOM 996 N N . LEU B 1 38 ? -6.027 -8.43 -0.05 1 98.75 38 LEU B N 1
ATOM 997 C CA . LEU B 1 38 ? -4.773 -7.688 -0.114 1 98.75 38 LEU B CA 1
ATOM 998 C C . LEU B 1 38 ? -4.906 -6.477 -1.033 1 98.75 38 LEU B C 1
ATOM 1000 O O . LEU B 1 38 ? -5.805 -6.43 -1.876 1 98.75 38 LEU B O 1
ATOM 1004 N N . ALA B 1 39 ? -4.125 -5.496 -0.834 1 98.69 39 ALA B N 1
ATOM 1005 C CA . ALA B 1 39 ? -3.838 -4.402 -1.761 1 98.69 39 ALA B CA 1
ATOM 1006 C C . ALA B 1 39 ? -2.422 -4.52 -2.322 1 98.69 39 ALA B C 1
ATOM 1008 O O . ALA B 1 39 ? -1.47 -4.758 -1.575 1 98.69 39 ALA B O 1
ATOM 1009 N N . VAL B 1 40 ? -2.35 -4.371 -3.621 1 98.62 40 VAL B N 1
ATOM 1010 C CA . VAL B 1 40 ? -1.077 -4.527 -4.32 1 98.62 40 VAL B CA 1
ATOM 1011 C C . VAL B 1 40 ? -0.789 -3.275 -5.148 1 98.62 40 VAL B C 1
ATOM 1013 O O . VAL B 1 40 ? -1.685 -2.738 -5.805 1 98.62 40 VAL B O 1
ATOM 1016 N N . MET B 1 41 ? 0.464 -2.826 -5.051 1 98.31 41 MET B N 1
ATOM 1017 C CA . MET B 1 41 ? 0.895 -1.671 -5.828 1 98.31 41 MET B CA 1
ATOM 1018 C C . MET B 1 41 ? 2.393 -1.732 -6.109 1 98.31 41 MET B C 1
ATOM 1020 O O . MET B 1 41 ? 3.104 -2.555 -5.531 1 98.31 41 MET B O 1
ATOM 1024 N N . SER B 1 42 ? 2.861 -0.887 -6.977 1 98.62 42 SER B N 1
ATOM 1025 C CA . SER B 1 42 ? 4.305 -0.87 -7.195 1 98.62 42 SER B CA 1
ATOM 1026 C C . SER B 1 42 ? 5.047 -0.4 -5.953 1 98.62 42 SER B C 1
ATOM 1028 O O . SER B 1 42 ? 4.516 0.388 -5.164 1 98.62 42 SER B O 1
ATOM 1030 N N . ILE B 1 43 ? 6.219 -0.797 -5.766 1 98.06 43 ILE B N 1
ATOM 1031 C CA . ILE B 1 43 ? 7.051 -0.34 -4.656 1 98.06 43 ILE B CA 1
ATOM 1032 C C . ILE B 1 43 ? 7.234 1.174 -4.738 1 98.06 43 ILE B C 1
ATOM 1034 O O . ILE B 1 43 ? 7.203 1.866 -3.717 1 98.06 43 ILE B O 1
ATOM 1038 N N . GLU B 1 44 ? 7.383 1.66 -5.906 1 96.69 44 GLU B N 1
ATOM 1039 C CA . GLU B 1 44 ? 7.547 3.096 -6.109 1 96.69 44 GLU B CA 1
ATOM 1040 C C . GLU B 1 44 ? 6.34 3.869 -5.582 1 96.69 44 GLU B C 1
ATOM 1042 O O . GLU B 1 44 ? 6.496 4.883 -4.898 1 96.69 44 GLU B O 1
ATOM 1047 N N . THR B 1 45 ? 5.156 3.371 -5.922 1 96.38 45 THR B N 1
ATOM 1048 C CA . THR B 1 45 ? 3.93 4.016 -5.469 1 96.38 45 THR B CA 1
ATOM 1049 C C . THR B 1 45 ? 3.834 3.984 -3.947 1 96.38 45 THR B C 1
ATOM 1051 O O . THR B 1 45 ? 3.488 4.988 -3.32 1 96.38 45 THR B O 1
ATOM 1054 N N . TYR B 1 46 ? 4.188 2.85 -3.395 1 96.88 46 TYR B N 1
ATOM 1055 C CA . TYR B 1 46 ? 4.16 2.717 -1.943 1 96.88 46 TYR B CA 1
ATOM 1056 C C . TYR B 1 46 ? 5.129 3.695 -1.287 1 96.88 46 TYR B C 1
ATOM 1058 O O . TYR B 1 46 ? 4.781 4.348 -0.3 1 96.88 46 TYR B O 1
ATOM 1066 N N . GLU B 1 47 ? 6.289 3.768 -1.775 1 94.75 47 GLU B N 1
ATOM 1067 C CA . GLU B 1 47 ? 7.309 4.652 -1.213 1 94.75 47 GLU B CA 1
ATOM 1068 C C . GLU B 1 47 ? 6.867 6.109 -1.279 1 94.75 47 GLU B C 1
ATOM 1070 O O . GLU B 1 47 ? 7.133 6.887 -0.359 1 94.75 47 GLU B O 1
ATOM 1075 N N . LEU B 1 48 ? 6.25 6.445 -2.354 1 92.5 48 LEU B N 1
ATOM 1076 C CA . LEU B 1 48 ? 5.719 7.797 -2.48 1 92.5 48 LEU B CA 1
ATOM 1077 C C . LEU B 1 48 ? 4.672 8.078 -1.405 1 92.5 48 LEU B C 1
ATOM 1079 O O . LEU B 1 48 ? 4.715 9.117 -0.748 1 92.5 48 LEU B O 1
ATOM 1083 N N . LEU B 1 49 ? 3.82 7.109 -1.22 1 92.44 49 LEU B N 1
ATOM 1084 C CA . LEU B 1 49 ? 2.77 7.246 -0.216 1 92.44 49 LEU B CA 1
ATOM 1085 C C . LEU B 1 49 ? 3.365 7.324 1.186 1 92.44 49 LEU B C 1
ATOM 1087 O O . LEU B 1 49 ? 3 8.203 1.973 1 92.44 49 LEU B O 1
ATOM 1091 N N . ALA B 1 50 ? 4.223 6.434 1.486 1 92.12 50 ALA B N 1
ATOM 1092 C CA . ALA B 1 50 ? 4.867 6.383 2.797 1 92.12 50 ALA B CA 1
ATOM 1093 C C . ALA B 1 50 ? 5.668 7.652 3.064 1 92.12 50 ALA B C 1
ATOM 1095 O O . ALA B 1 50 ? 5.668 8.172 4.184 1 92.12 50 ALA B O 1
ATOM 1096 N N . GLY B 1 51 ? 6.32 8.094 2.047 1 91.12 51 GLY B N 1
ATOM 1097 C CA . GLY B 1 51 ? 7.082 9.328 2.166 1 91.12 51 GLY B CA 1
ATOM 1098 C C . GLY B 1 51 ? 6.215 10.539 2.457 1 91.12 51 GLY B C 1
ATOM 1099 O O . GLY B 1 51 ? 6.566 11.375 3.289 1 91.12 51 GLY B O 1
ATOM 1100 N N . LYS B 1 52 ? 5.16 10.625 1.747 1 88.31 52 LYS B N 1
ATOM 1101 C CA . LYS B 1 52 ? 4.211 11.711 1.983 1 88.31 52 LYS B CA 1
ATOM 1102 C C . LYS B 1 52 ? 3.686 11.68 3.416 1 88.31 52 LYS B C 1
ATOM 1104 O O . LYS B 1 52 ? 3.605 12.719 4.074 1 88.31 52 LYS B O 1
ATOM 1109 N N . LEU B 1 53 ? 3.367 10.562 3.871 1 90.88 53 LEU B N 1
ATOM 1110 C CA . LEU B 1 53 ? 2.857 10.406 5.23 1 90.88 53 LEU B CA 1
ATOM 1111 C C . LEU B 1 53 ? 3.9 10.844 6.254 1 90.88 53 LEU B C 1
ATOM 1113 O O . LEU B 1 53 ? 3.572 11.523 7.23 1 90.88 53 LEU B O 1
ATOM 1117 N N . GLU B 1 54 ? 5.078 10.383 6.031 1 88.25 54 GLU B N 1
ATOM 1118 C CA . GLU B 1 54 ? 6.164 10.766 6.93 1 88.25 54 GLU B CA 1
ATOM 1119 C C . GLU B 1 54 ? 6.355 12.281 6.957 1 88.25 54 GLU B C 1
ATOM 1121 O O . GLU B 1 54 ? 6.566 12.867 8.016 1 88.25 54 GLU B O 1
ATOM 1126 N N . LEU B 1 55 ? 6.316 12.852 5.844 1 83.38 55 LEU B N 1
ATOM 1127 C CA . LEU B 1 55 ? 6.445 14.305 5.746 1 83.38 55 LEU B CA 1
ATOM 1128 C C . LEU B 1 55 ? 5.34 15 6.535 1 83.38 55 LEU B C 1
ATOM 1130 O O . LEU B 1 55 ? 5.609 15.93 7.301 1 83.38 55 LEU B O 1
ATOM 1134 N N . TYR B 1 56 ? 4.156 14.484 6.367 1 82.56 56 TYR B N 1
ATOM 1135 C CA . TYR B 1 56 ? 3.014 15.086 7.055 1 82.56 56 TYR B CA 1
ATOM 1136 C C . TYR B 1 56 ? 3.129 14.898 8.562 1 82.56 56 TYR B C 1
ATOM 1138 O O . TYR B 1 56 ? 2.758 15.789 9.336 1 82.56 56 TYR B O 1
ATOM 1146 N N . ARG B 1 57 ? 3.621 13.805 8.945 1 84.38 57 ARG B N 1
ATOM 1147 C CA . ARG B 1 57 ? 3.826 13.539 10.367 1 84.38 57 ARG B CA 1
ATOM 1148 C C . ARG B 1 57 ? 4.852 14.5 10.961 1 84.38 57 AR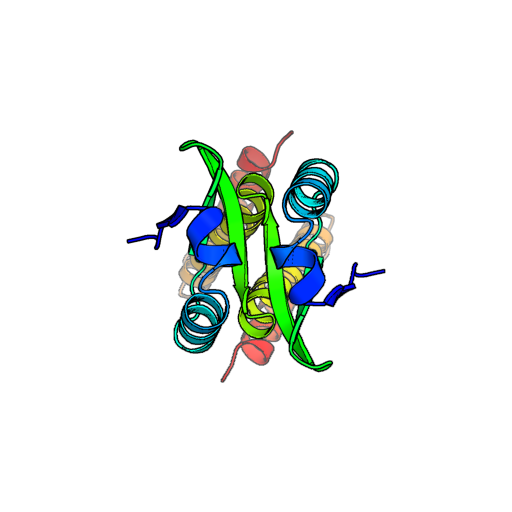G B C 1
ATOM 1150 O O . ARG B 1 57 ? 4.652 15.031 12.047 1 84.38 57 ARG B O 1
ATOM 1157 N N . LEU B 1 58 ? 5.906 14.695 10.242 1 78.44 58 LEU B N 1
ATOM 1158 C CA . LEU B 1 58 ? 6.949 15.617 10.688 1 78.44 58 LEU B CA 1
ATOM 1159 C C . LEU B 1 58 ? 6.414 17.047 10.781 1 78.44 58 LEU B C 1
ATOM 1161 O O . LEU B 1 58 ? 6.734 17.766 11.727 1 78.44 58 LEU B O 1
ATOM 1165 N N . LEU B 1 59 ? 5.586 17.328 9.883 1 73 59 LEU B N 1
ATOM 1166 C CA . LEU B 1 59 ? 4.961 18.656 9.875 1 73 59 LEU B CA 1
ATOM 1167 C C . LEU B 1 59 ? 4.031 18.812 11.07 1 73 59 LEU B C 1
ATOM 1169 O O . LEU B 1 59 ? 4.016 19.875 11.703 1 73 59 LEU B O 1
ATOM 1173 N N . ASP B 1 60 ? 3.297 17.875 11.352 1 72.62 60 ASP B N 1
ATOM 1174 C CA . ASP B 1 60 ? 2.363 17.875 12.469 1 72.62 60 ASP B CA 1
ATOM 1175 C C . ASP B 1 60 ? 3.104 18 13.805 1 72.62 60 ASP B C 1
ATOM 1177 O O . ASP B 1 60 ? 2.705 18.781 14.672 1 72.62 60 ASP B O 1
ATOM 1181 N N . GLU B 1 61 ? 4.152 17.203 13.898 1 74.25 61 GLU B N 1
ATOM 1182 C CA . GLU B 1 61 ? 4.969 17.234 15.102 1 74.25 61 GLU B CA 1
ATOM 1183 C C . GLU B 1 61 ? 5.598 18.625 15.297 1 74.25 61 GLU B C 1
ATOM 1185 O O . GLU B 1 61 ? 5.703 19.109 16.422 1 74.25 61 GLU B O 1
ATOM 1190 N N . GLY B 1 62 ? 6.043 19.125 14.266 1 66.5 62 GLY B N 1
ATOM 1191 C CA . GLY B 1 62 ? 6.594 20.484 14.312 1 66.5 62 GLY B CA 1
ATOM 1192 C C . GLY B 1 62 ? 5.578 21.531 14.727 1 66.5 62 GLY B C 1
ATOM 1193 O O . GLY B 1 62 ? 5.891 22.422 15.508 1 66.5 62 GLY B O 1
ATOM 1194 N N . LEU B 1 63 ? 4.398 21.328 14.344 1 63.38 63 LEU B N 1
ATOM 1195 C CA . LEU B 1 63 ? 3.328 22.266 14.664 1 63.38 63 LEU B CA 1
ATOM 1196 C C . LEU B 1 63 ? 2.906 22.125 16.125 1 63.38 63 LEU B C 1
ATOM 1198 O O . LEU B 1 63 ? 2.619 23.125 16.797 1 63.38 63 LEU B O 1
ATOM 1202 N N . HIS B 1 64 ? 2.773 20.938 16.656 1 64 64 HIS B N 1
ATOM 1203 C CA . HIS B 1 64 ? 2.355 20.688 18.031 1 64 64 HIS B CA 1
ATOM 1204 C C . HIS B 1 64 ? 3.465 21.031 19.016 1 64 64 HIS B C 1
ATOM 1206 O O . HIS B 1 64 ? 3.189 21.422 20.156 1 64 64 HIS B O 1
ATOM 1212 N N . ALA B 1 65 ? 4.594 20.688 18.656 1 59.25 65 ALA B N 1
ATOM 1213 C CA . ALA B 1 65 ? 5.68 21.125 19.531 1 59.25 65 ALA B CA 1
ATOM 1214 C C . ALA B 1 65 ? 5.613 22.625 19.781 1 59.25 65 ALA B C 1
ATOM 1216 O O . ALA B 1 65 ? 5.914 23.094 20.875 1 59.25 65 ALA B O 1
ATOM 1217 N N . HIS B 1 66 ? 5.059 23.297 18.766 1 54.5 66 HIS B N 1
ATOM 1218 C CA . HIS B 1 66 ? 4.898 24.734 18.922 1 54.5 66 HIS B CA 1
ATOM 1219 C C . HIS B 1 66 ? 3.725 25.078 19.828 1 54.5 66 HIS B C 1
ATOM 1221 O O . HIS B 1 66 ? 3.758 26.078 20.562 1 54.5 66 HIS B O 1
ATOM 1227 N N . GLU B 1 67 ? 2.674 24.484 19.719 1 50 67 GLU B N 1
ATOM 1228 C CA . GLU B 1 67 ? 1.553 24.766 20.609 1 50 67 GLU B CA 1
ATOM 1229 C C . GLU B 1 67 ? 1.951 24.594 22.078 1 50 67 GLU B C 1
ATOM 1231 O O . GLU B 1 67 ? 1.431 25.297 22.953 1 50 67 GLU B O 1
ATOM 1236 N N . ASN B 1 68 ? 2.719 23.609 22.234 1 48.5 68 ASN B N 1
ATOM 1237 C CA . ASN B 1 68 ? 3.164 23.484 23.625 1 48.5 68 ASN B CA 1
ATOM 1238 C C . ASN B 1 68 ? 4.148 24.578 24 1 48.5 68 ASN B C 1
ATOM 1240 O O . ASN B 1 68 ? 4.797 24.516 25.047 1 48.5 68 ASN B O 1
ATOM 1244 N N . GLY B 1 69 ? 4.07 26 23.125 1 47.09 69 GLY B N 1
ATOM 1245 C CA . GLY B 1 69 ? 4.645 27.297 23.453 1 47.09 69 GLY B CA 1
ATOM 1246 C C . GLY B 1 69 ? 5.184 28.031 22.234 1 47.09 69 GLY B C 1
ATOM 1247 O O . GLY B 1 69 ? 5.141 29.266 22.188 1 47.09 69 GLY B O 1
ATOM 1248 N N . ASN B 1 70 ? 6.383 27.844 21.547 1 44 70 ASN B N 1
ATOM 1249 C CA . ASN B 1 70 ? 7.02 28.766 20.609 1 44 70 ASN B CA 1
ATOM 1250 C C . ASN B 1 70 ? 6.352 28.734 19.25 1 44 70 ASN B C 1
ATOM 1252 O O . ASN B 1 70 ? 6.281 27.688 18.609 1 44 70 ASN B O 1
ATOM 1256 N N . VAL B 1 71 ? 5.332 29.562 18.781 1 45.53 71 VAL B N 1
ATOM 1257 C CA . VAL B 1 71 ? 4.383 29.859 17.719 1 45.53 71 VAL B CA 1
ATOM 1258 C C . VAL B 1 71 ? 5.066 29.734 16.359 1 45.53 71 VAL B C 1
ATOM 1260 O O . VAL B 1 71 ? 4.41 29.781 15.32 1 45.53 71 VAL B O 1
ATOM 1263 N N . LYS B 1 72 ? 6.254 30.094 16.094 1 49 72 LYS B N 1
ATOM 1264 C CA . LYS B 1 72 ? 6.953 30.344 14.844 1 49 72 LYS B CA 1
ATOM 1265 C C . LYS B 1 72 ? 7.023 29.078 13.992 1 49 72 LYS B C 1
ATOM 1267 O O . LYS B 1 72 ? 7.508 29.109 12.859 1 49 72 LYS B O 1
ATOM 1272 N N . PRO B 1 73 ? 6.902 27.938 14.516 1 49.09 73 PRO B N 1
ATOM 1273 C CA . PRO B 1 73 ? 7.391 26.75 13.82 1 49.09 73 PRO B CA 1
ATOM 1274 C C . PRO B 1 73 ? 6.414 26.25 12.758 1 49.09 73 PRO B C 1
ATOM 1276 O O . PRO B 1 73 ? 6.805 25.5 11.859 1 49.09 73 PRO B O 1
ATOM 1279 N N . SER B 1 74 ? 5.191 26.656 12.859 1 51.03 74 SER B N 1
ATOM 1280 C CA . SER B 1 74 ? 4.227 26.172 11.883 1 51.03 74 SER B CA 1
ATOM 1281 C C . SER B 1 74 ? 4.629 26.562 10.469 1 51.03 74 SER B C 1
ATOM 1283 O O . SER B 1 74 ? 4.586 25.734 9.555 1 51.03 74 SER B O 1
ATOM 1285 N N . GLU B 1 75 ? 4.961 27.844 10.414 1 48.06 75 GLU B N 1
ATOM 1286 C CA . GLU B 1 75 ? 5.328 28.359 9.102 1 48.06 75 GLU B CA 1
ATOM 1287 C C . GLU B 1 75 ? 6.547 27.625 8.547 1 48.06 75 GLU B C 1
ATOM 1289 O O . GLU B 1 75 ? 6.629 27.359 7.34 1 48.06 75 GLU B O 1
ATOM 1294 N N . ALA B 1 76 ? 7.418 27.375 9.469 1 51.47 76 ALA B N 1
ATOM 1295 C CA . ALA B 1 76 ? 8.672 26.75 9.039 1 51.47 76 ALA B CA 1
ATOM 1296 C C . ALA B 1 76 ? 8.445 25.328 8.547 1 51.47 76 ALA B C 1
ATOM 1298 O O . ALA B 1 76 ? 9.055 24.906 7.562 1 51.47 76 ALA B O 1
ATOM 1299 N N . VAL B 1 77 ? 7.617 24.766 9.172 1 55.09 77 VAL B N 1
ATOM 1300 C CA . VAL B 1 77 ? 7.352 23.375 8.82 1 55.09 77 VAL B CA 1
ATOM 1301 C C . VAL B 1 77 ? 6.672 23.312 7.453 1 55.09 77 VAL B C 1
ATOM 1303 O O . VAL B 1 77 ? 7.055 22.516 6.594 1 55.09 77 VAL B O 1
ATOM 1306 N N . PHE B 1 78 ? 5.797 24.25 7.277 1 51.88 78 PHE B N 1
ATOM 1307 C CA . PHE B 1 78 ? 5.109 24.297 5.992 1 51.88 78 PHE B CA 1
ATOM 1308 C C . PHE B 1 78 ? 6.078 24.641 4.871 1 51.88 78 PHE B C 1
ATOM 1310 O O . PHE B 1 78 ? 5.988 24.094 3.771 1 51.88 78 PHE B O 1
ATOM 1317 N N . SER B 1 79 ? 6.879 25.547 5.211 1 51.16 79 SER B N 1
ATOM 1318 C CA . SER B 1 79 ? 7.875 25.938 4.219 1 51.16 79 SER B CA 1
ATOM 1319 C C . SER B 1 79 ? 8.766 24.766 3.834 1 51.16 79 SER B C 1
ATOM 1321 O O . SER B 1 79 ? 9.125 24.609 2.664 1 51.16 79 SER B O 1
ATOM 1323 N N . GLN B 1 80 ? 9.07 23.953 4.676 1 49.84 80 GLN B N 1
ATOM 1324 C CA . GLN B 1 80 ? 9.961 22.828 4.414 1 49.84 80 GLN B CA 1
ATOM 1325 C C . GLN B 1 80 ? 9.258 21.75 3.6 1 49.84 80 GLN B C 1
ATOM 1327 O O . GLN B 1 80 ? 9.859 21.141 2.707 1 49.84 80 GLN B O 1
ATOM 1332 N N . ILE B 1 81 ? 8.055 21.531 3.879 1 50.5 81 ILE B N 1
ATOM 1333 C CA . ILE B 1 81 ? 7.258 20.547 3.146 1 50.5 81 ILE B CA 1
ATOM 1334 C C . ILE B 1 81 ? 7.059 21.031 1.708 1 50.5 81 ILE B C 1
ATOM 1336 O O . ILE B 1 81 ? 7.188 20.234 0.767 1 50.5 81 ILE B O 1
ATOM 1340 N N . HIS B 1 82 ? 6.754 22.25 1.532 1 47.78 82 HIS B N 1
ATOM 1341 C CA . HIS B 1 82 ? 6.652 22.844 0.201 1 47.78 82 HIS B CA 1
ATOM 1342 C C . HIS B 1 82 ? 7.941 22.641 -0.588 1 47.78 82 HIS B C 1
ATOM 1344 O O . HIS B 1 82 ? 7.906 22.328 -1.782 1 47.78 82 HIS B O 1
ATOM 1350 N N . LYS B 1 83 ? 8.961 22.875 0.088 1 48.19 83 LYS B N 1
ATOM 1351 C CA . LYS B 1 83 ? 10.25 22.734 -0.582 1 48.19 83 LYS B CA 1
ATOM 1352 C C . LYS B 1 83 ? 10.484 21.281 -1.01 1 48.19 83 LYS B C 1
ATOM 1354 O O . LYS B 1 83 ? 11.078 21.031 -2.062 1 48.19 83 LYS B O 1
ATOM 1359 N N . LYS B 1 84 ? 10.117 20.438 -0.212 1 44.12 84 LYS B N 1
ATOM 1360 C CA . LYS B 1 84 ? 10.375 19.016 -0.492 1 44.12 84 LYS B CA 1
ATOM 1361 C C . LYS B 1 84 ? 9.383 18.484 -1.521 1 44.12 84 LYS B C 1
ATOM 1363 O O . LYS B 1 84 ? 9.711 17.562 -2.275 1 44.12 84 LYS B O 1
ATOM 1368 N N . MET B 1 85 ? 8.195 18.984 -1.495 1 37.62 85 MET B N 1
ATOM 1369 C CA . MET B 1 85 ? 7.188 18.594 -2.48 1 37.62 85 MET B CA 1
ATOM 1370 C C . MET B 1 85 ? 7.391 19.344 -3.791 1 37.62 85 MET B C 1
ATOM 1372 O O . MET B 1 85 ? 6.629 19.156 -4.742 1 37.62 85 MET B O 1
ATOM 1376 N N . LYS B 1 86 ? 8.023 20.516 -3.775 1 39.03 86 LYS B N 1
ATOM 1377 C CA . LYS B 1 86 ? 8.273 21.219 -5.023 1 39.03 86 LYS B CA 1
ATOM 1378 C C . LYS B 1 86 ? 8.805 20.281 -6.102 1 39.03 86 LYS B C 1
ATOM 1380 O O . LYS B 1 86 ? 9.789 19.578 -5.887 1 39.03 86 LYS B O 1
ATOM 1385 N N . TRP B 1 87 ? 7.781 19.859 -7.039 1 29.16 87 TRP B N 1
ATOM 1386 C CA . TRP B 1 87 ? 8.195 19.547 -8.406 1 29.16 87 TRP B CA 1
ATOM 1387 C C . TRP B 1 87 ? 9.242 20.547 -8.891 1 29.16 87 TRP B C 1
ATOM 1389 O O . TRP B 1 87 ? 9.133 21.75 -8.656 1 29.16 87 TRP B O 1
#

Nearest PDB structures (foldseek):
  3g5o-assembly1_D  TM=6.744E-01  e=1.699E-03  Mycobacterium tuberculosis H37Rv
  6l8e-assembly2_L  TM=8.954E-01  e=2.130E-02  Staphylococcus aureus subsp. aureus NCTC 8325
  2a6q-assembly3_D  TM=8.768E-01  e=2.442E-02  Escherichia coli
  2a6q-assembly1_A  TM=7.246E-01  e=8.182E-03  Escherichia coli
  6l8f-assembly1_A  TM=7.698E-01  e=3.939E-02  Staphylococcus aureus subsp. aureus NCTC 8325

pLDDT: mean 80.71, std 21.37, range [29.16, 98.81]

Radius of gyration: 19.07 Å; Cα contacts (8 Å, |Δi|>4): 217; chains: 2; bounding box: 30×56×40 Å

Secondary structure (DSSP, 8-state):
--EEEEHHHHHH-HHHHHHHHHHSSSPEEEEETTEEEEEEEEHHHHHHHHHHHHHHHHHHHHHHHHHTS-STHHHHHHHHHHHHH--/--EEEEHHHHHH-HHHHHHHHHHSSSPEEEEETTEEEEEEEEHHHHHHHHHHHHHHHHHHHHHHHHHTS--THHHHHHHHHHHHH--

InterPro domains:
  IPR006442 Type II toxin-antitoxin system, antitoxin Phd/YefM [PF02604] (3-65)
  IPR036165 YefM-like superfamily [SSF143120] (3-77)

Organism: Gracilinema caldarium (strain ATCC 51460 / DSM 7334 / H1) (NCBI:txid744872)

Solvent-accessible surface area (backbone atoms only — not comparable to full-atom values): 9273 Å² total; per-residue (Å²): 130,83,44,75,44,48,46,66,48,51,49,75,37,42,66,61,54,51,50,45,20,68,73,36,90,48,57,38,35,27,20,50,97,88,35,83,46,34,29,35,27,18,40,67,49,49,50,52,52,54,48,51,44,50,51,49,49,53,35,48,50,41,37,49,60,14,70,81,63,61,75,70,36,46,61,53,34,50,52,51,49,50,59,69,63,56,125,128,85,46,76,44,48,45,66,48,51,48,73,38,43,66,63,54,52,50,46,18,69,73,36,90,49,55,39,34,26,20,50,97,87,35,85,47,34,29,34,26,18,40,68,50,49,51,52,52,53,48,50,43,50,50,49,49,52,37,49,51,40,35,50,61,14,70,81,63,63,74,70,36,46,63,52,34,51,53,51,50,50,60,70,63,55,125

Sequence (174 aa):
MPTIRPSADLRNNYNEISEFCHTYAEPVFITKNGQGDLAVMSIETYELLAGKLELYRLLDEGLHAHENGNVKPSEAVFSQIHKKMKWMPTIRPSADLRNNYNEISEFCHTYAEPVFITKNGQGDLAVMSIETYELLAGKLELYRLLDEGLHAHENGNVKPSEAVFSQIHKKMKW

Foldseek 3Di:
DAAEEEPVCCVVVVVVLQVVQVVDLGWYFYDYPRHTDDTDHDPVSVCVVVVVVVLVVVLVVQCVVCVVPPRPRNVVSVVVSCVVPPD/DAAEEEPVCCVVVVVVLQVVQVVDLGWYFYDYPRHTDDTDHDPVSVCVVVVVVVLVVVLVVQCVVCVVPPRPRNVVSVVVSCVVPPD